Protein AF-A0A8S2CXH4-F1 (afdb_monomer_lite)

Secondary structure (DSSP, 8-state):
----EEEE-TTT--EEEESSS-SHHHHHHHHHH-HHHHHHHHHHHHHT-SS-----GGGTS-------PPPTT-HHHHHHHHHIIIIIIIIS---GGGGGSHHHHHHHHHH-TTPPPPPHHHHHHHTSS-TTT---TT-TTTTT------------------------------------

Radius of gyration: 33.2 Å; chains: 1; bounding box: 86×51×83 Å

Sequence (180 aa):
MSNKWCAKCTVCSIVIKDTTKTTSNFVKHLQTKHSKQYDEWKQLKTKENPVSQQRSITDRFGEPKRRKTYPSSHSRQKELSMGIVKHLIAEMGLPLSLVERNSFKMFMKLVDNKYKCISRRHITRSMLPDPELYVDPFDSRYNSSADEDDEEELLSTQSISDDQNPDDEDKIPLLIMQ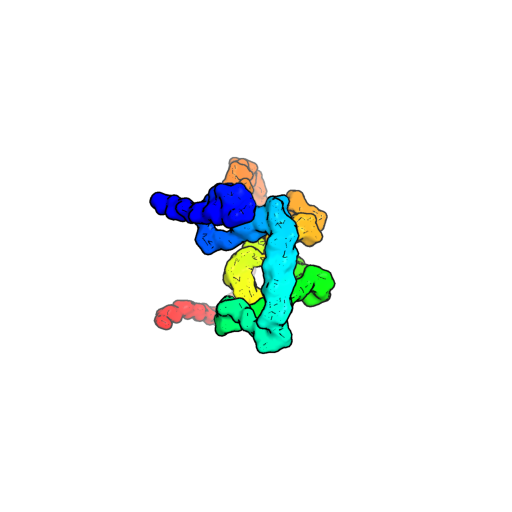NA

Structure (mmCIF, N/CA/C/O backbone):
data_AF-A0A8S2CXH4-F1
#
_entry.id   AF-A0A8S2CXH4-F1
#
loop_
_atom_site.group_PDB
_atom_site.id
_atom_site.type_symbol
_atom_site.label_atom_id
_atom_site.label_alt_id
_atom_site.label_comp_id
_atom_site.label_asym_id
_atom_site.label_entity_id
_atom_site.label_seq_id
_atom_site.pdbx_PDB_ins_code
_atom_site.Cartn_x
_atom_site.Cartn_y
_atom_site.Cartn_z
_atom_site.occupancy
_atom_site.B_iso_or_equiv
_atom_site.auth_seq_id
_atom_site.auth_comp_id
_atom_site.auth_asym_id
_atom_site.auth_atom_id
_atom_site.pdbx_PDB_model_num
ATOM 1 N N . MET A 1 1 ? -37.229 -10.114 -1.485 1.00 44.25 1 MET A N 1
ATOM 2 C CA . MET A 1 1 ? -38.069 -9.170 -0.715 1.00 44.25 1 MET A CA 1
ATOM 3 C C . MET A 1 1 ? -37.324 -8.802 0.562 1.00 44.25 1 MET A C 1
ATOM 5 O O . MET A 1 1 ? -37.055 -9.686 1.363 1.00 44.25 1 MET A O 1
ATOM 9 N N . SER A 1 2 ? -36.890 -7.550 0.719 1.00 55.31 2 SER A N 1
ATOM 10 C CA . SER A 1 2 ? -36.121 -7.124 1.899 1.00 55.31 2 SER A CA 1
ATOM 11 C C . SER A 1 2 ? -37.064 -6.879 3.077 1.00 55.31 2 SER A C 1
ATOM 13 O O . SER A 1 2 ? -37.906 -5.983 3.009 1.00 55.31 2 SER A O 1
ATOM 15 N N . ASN A 1 3 ? -36.933 -7.668 4.146 1.00 58.03 3 ASN A N 1
ATOM 16 C CA . ASN A 1 3 ? -37.719 -7.500 5.369 1.00 58.03 3 ASN A CA 1
ATOM 17 C C . ASN A 1 3 ? -37.342 -6.178 6.047 1.00 58.03 3 ASN A C 1
ATOM 19 O O . ASN A 1 3 ? -36.285 -6.068 6.665 1.00 58.03 3 ASN A O 1
ATOM 23 N N . LYS A 1 4 ? -38.208 -5.171 5.912 1.00 71.69 4 LYS A N 1
ATOM 24 C CA . LYS A 1 4 ? -38.060 -3.865 6.562 1.00 71.69 4 LYS A CA 1
ATOM 25 C C . LYS A 1 4 ? -38.416 -4.022 8.037 1.00 71.69 4 LYS A C 1
ATOM 27 O O . LYS A 1 4 ? -39.536 -4.409 8.356 1.00 71.69 4 LYS A O 1
ATOM 32 N N . TRP A 1 5 ? -37.469 -3.746 8.926 1.00 78.38 5 TRP A N 1
ATOM 33 C CA . TRP A 1 5 ? -37.702 -3.762 10.367 1.00 78.38 5 TRP A CA 1
ATOM 34 C C . TRP A 1 5 ? -38.191 -2.388 10.801 1.00 78.38 5 TRP A C 1
ATOM 36 O O . TRP A 1 5 ? -37.644 -1.369 10.385 1.00 78.38 5 TRP A O 1
ATOM 46 N N . CYS A 1 6 ? -39.231 -2.334 11.623 1.00 84.94 6 CYS A N 1
ATOM 47 C CA . CYS A 1 6 ? -39.707 -1.083 12.190 1.00 84.94 6 CYS A CA 1
ATOM 48 C C . CYS A 1 6 ? -39.962 -1.233 13.687 1.00 84.94 6 CYS A C 1
ATOM 50 O O . CYS A 1 6 ? -40.450 -2.263 14.146 1.00 84.94 6 CYS A O 1
ATOM 52 N N . ALA A 1 7 ? -39.617 -0.197 14.447 1.00 85.19 7 ALA A N 1
ATOM 53 C CA . ALA A 1 7 ? -39.899 -0.113 15.873 1.00 85.19 7 ALA A CA 1
ATOM 54 C C . ALA A 1 7 ? -40.462 1.269 16.205 1.00 85.19 7 ALA A C 1
ATOM 56 O O . ALA A 1 7 ? -40.046 2.278 15.630 1.00 85.19 7 ALA A O 1
ATOM 57 N N . LYS A 1 8 ? -41.422 1.317 17.129 1.00 89.81 8 LYS A N 1
ATOM 58 C CA . LYS A 1 8 ? -42.022 2.561 17.614 1.00 89.81 8 LYS A CA 1
ATOM 59 C C . LYS A 1 8 ? -41.263 3.036 18.850 1.00 89.81 8 LYS A C 1
ATOM 61 O O . LYS A 1 8 ? -41.112 2.280 19.804 1.00 89.81 8 LYS A O 1
ATOM 66 N N . CYS A 1 9 ? -40.796 4.280 18.838 1.00 90.69 9 CYS A N 1
ATOM 67 C CA . CYS A 1 9 ? -40.164 4.883 20.006 1.00 90.69 9 CYS A CA 1
ATOM 68 C C . CYS A 1 9 ? -41.206 5.113 21.107 1.00 90.69 9 CYS A C 1
ATOM 70 O O . CYS A 1 9 ? -42.253 5.695 20.847 1.00 90.69 9 CYS A O 1
ATOM 72 N N . THR A 1 10 ? -40.931 4.704 22.342 1.00 88.31 10 THR A N 1
ATOM 73 C CA . THR A 1 10 ? -41.865 4.872 23.470 1.00 88.31 10 THR A CA 1
ATOM 74 C C . THR A 1 10 ? -41.950 6.314 23.970 1.00 88.31 10 THR A C 1
ATOM 76 O O . THR A 1 10 ? -42.957 6.692 24.555 1.00 88.31 10 THR A O 1
ATOM 79 N N . VAL A 1 11 ? -40.928 7.132 23.702 1.00 85.56 11 VAL A N 1
ATOM 80 C CA . VAL A 1 11 ? -40.839 8.515 24.197 1.00 85.56 11 VAL A CA 1
ATOM 81 C C . VAL A 1 11 ? -41.538 9.505 23.262 1.00 85.56 11 VAL A C 1
ATOM 83 O O . VAL A 1 11 ? -42.263 10.377 23.723 1.00 85.56 11 VAL A O 1
ATOM 86 N N . CYS A 1 12 ? -41.348 9.376 21.944 1.00 90.00 12 CYS A N 1
ATOM 87 C CA . CYS A 1 12 ? -41.969 10.271 20.955 1.00 90.00 12 CYS A CA 1
ATOM 88 C C . CYS A 1 12 ? -42.985 9.589 20.033 1.00 90.00 12 CYS A C 1
ATOM 90 O O . CYS A 1 12 ? -43.524 10.236 19.141 1.00 90.00 12 CYS A O 1
ATOM 92 N N . SER A 1 13 ? -43.237 8.287 20.195 1.00 87.19 13 SER A N 1
ATOM 93 C CA . SER A 1 13 ? -44.157 7.510 19.349 1.00 87.19 13 SER A CA 1
ATOM 94 C C . SER A 1 13 ? -43.820 7.470 17.850 1.00 87.19 13 SER A C 1
ATOM 96 O O . SER A 1 13 ? -44.604 6.927 17.069 1.00 87.19 13 SER A O 1
ATOM 98 N N . ILE A 1 14 ? -42.649 7.965 17.437 1.00 88.25 14 ILE A N 1
ATOM 99 C CA . ILE A 1 14 ? -42.194 7.933 16.044 1.00 88.25 14 ILE A CA 1
ATOM 100 C C . ILE A 1 14 ? -41.790 6.504 15.665 1.00 88.25 14 ILE A C 1
ATOM 102 O O . ILE A 1 14 ? -41.091 5.818 16.413 1.00 88.25 14 ILE A O 1
ATOM 106 N N . VAL A 1 15 ? -42.215 6.063 14.480 1.00 88.25 15 VAL A N 1
ATOM 107 C CA . VAL A 1 15 ? -41.838 4.763 13.912 1.00 88.25 15 VAL A CA 1
ATOM 108 C C . VAL A 1 15 ? -40.514 4.896 13.164 1.00 88.25 15 VAL A C 1
ATOM 110 O O . VAL A 1 15 ? -40.423 5.581 12.147 1.00 88.25 15 VAL A O 1
ATOM 113 N N . ILE A 1 16 ? -39.489 4.214 13.660 1.00 89.00 16 ILE A N 1
ATOM 114 C CA . ILE A 1 16 ? -38.143 4.184 13.088 1.00 89.00 16 ILE A CA 1
ATOM 115 C C . ILE A 1 16 ? -38.037 2.928 12.232 1.00 89.00 16 ILE A C 1
ATOM 117 O O . ILE A 1 16 ? -38.344 1.830 12.696 1.00 89.00 16 ILE A O 1
ATOM 121 N N . LYS A 1 17 ? -37.623 3.094 10.976 1.00 87.19 17 LYS A N 1
ATOM 122 C CA . LYS A 1 17 ? -37.461 2.001 10.014 1.00 87.19 17 LYS A CA 1
ATOM 123 C C . LYS A 1 17 ? -35.977 1.711 9.827 1.00 87.19 17 LYS A C 1
ATOM 125 O O . LYS A 1 17 ? -35.194 2.641 9.654 1.00 87.19 17 LYS A O 1
ATOM 130 N N . ASP A 1 18 ? -35.615 0.437 9.805 1.00 80.12 18 ASP A N 1
ATOM 131 C CA . ASP A 1 18 ? -34.288 -0.036 9.440 1.00 80.12 18 ASP A CA 1
ATOM 132 C C . ASP A 1 18 ? -34.392 -1.077 8.321 1.00 80.12 18 ASP A C 1
ATOM 134 O O . ASP A 1 18 ? -35.330 -1.875 8.241 1.00 80.12 18 ASP A O 1
ATOM 138 N N . THR A 1 19 ? -33.419 -1.032 7.421 1.00 75.31 19 THR A N 1
ATOM 139 C CA . THR A 1 19 ? -33.250 -2.020 6.347 1.00 75.31 19 THR A CA 1
ATOM 140 C C . THR A 1 19 ? -32.249 -3.098 6.762 1.00 75.31 19 THR A C 1
ATOM 142 O O . THR A 1 19 ? -32.265 -4.211 6.244 1.00 75.31 19 THR A O 1
ATOM 145 N N . THR A 1 20 ? -31.391 -2.778 7.729 1.00 67.31 20 THR A N 1
ATOM 146 C CA . THR A 1 20 ? -30.397 -3.671 8.309 1.00 67.31 20 THR A CA 1
ATOM 147 C C . THR A 1 20 ? -30.885 -4.143 9.677 1.00 67.31 20 THR A C 1
ATOM 149 O O . THR A 1 20 ? -31.501 -3.380 10.413 1.00 67.31 20 THR A O 1
ATOM 152 N N . LYS A 1 21 ? -30.606 -5.392 10.067 1.00 70.88 21 LYS A N 1
ATOM 153 C CA . LYS A 1 21 ? -30.891 -5.900 11.427 1.00 70.88 21 LYS A CA 1
ATOM 154 C C . LYS A 1 21 ? -29.920 -5.315 12.470 1.00 70.88 21 LYS A C 1
ATOM 156 O O . LYS A 1 21 ? -29.418 -6.032 13.330 1.00 70.88 21 LYS A O 1
ATOM 161 N N . THR A 1 22 ? -29.577 -4.037 12.341 1.00 78.06 22 THR A N 1
ATOM 162 C CA . THR A 1 22 ? -28.666 -3.327 13.238 1.00 78.06 22 THR A CA 1
ATOM 163 C C . THR A 1 22 ? -29.454 -2.346 14.092 1.00 78.06 22 THR A C 1
ATOM 165 O O . THR A 1 22 ? -30.583 -1.982 13.777 1.00 78.06 22 THR A O 1
ATOM 168 N N . THR A 1 23 ? -28.882 -1.935 15.221 1.00 83.69 23 THR A N 1
ATOM 169 C CA . THR A 1 23 ? -29.542 -1.001 16.143 1.00 83.69 23 THR A CA 1
ATOM 170 C C . THR A 1 23 ? -29.126 0.452 15.928 1.00 83.69 23 THR A C 1
ATOM 172 O O . THR A 1 23 ? -29.587 1.346 16.639 1.00 83.69 23 THR A O 1
ATOM 175 N N . SER A 1 24 ? -28.267 0.712 14.939 1.00 83.50 24 SER A N 1
ATOM 176 C CA . SER A 1 24 ? -27.627 2.011 14.729 1.00 83.50 24 SER A CA 1
ATOM 177 C C . SER A 1 24 ? -28.633 3.133 14.479 1.00 83.50 24 SER A C 1
ATOM 179 O O . SER A 1 24 ? -28.443 4.239 14.984 1.00 83.50 24 SER A O 1
ATOM 181 N N . ASN A 1 25 ? -29.724 2.860 13.759 1.00 84.19 25 ASN A N 1
ATOM 182 C CA . ASN A 1 25 ? -30.753 3.864 13.490 1.00 84.19 25 ASN A CA 1
ATOM 183 C C . ASN A 1 25 ? -31.582 4.212 14.738 1.00 84.19 25 ASN A C 1
ATOM 185 O O . ASN A 1 25 ? -31.908 5.381 14.944 1.00 84.19 25 ASN A O 1
ATOM 189 N N . PHE A 1 26 ? -31.841 3.246 15.624 1.00 88.38 26 PHE A N 1
ATOM 190 C CA . PHE A 1 26 ? -32.521 3.501 16.899 1.00 88.38 26 PHE A CA 1
ATOM 191 C C . PHE A 1 26 ? -31.633 4.300 17.864 1.00 88.38 26 PHE A C 1
ATOM 193 O O . PHE A 1 26 ? -32.103 5.244 18.495 1.00 88.38 26 PHE A O 1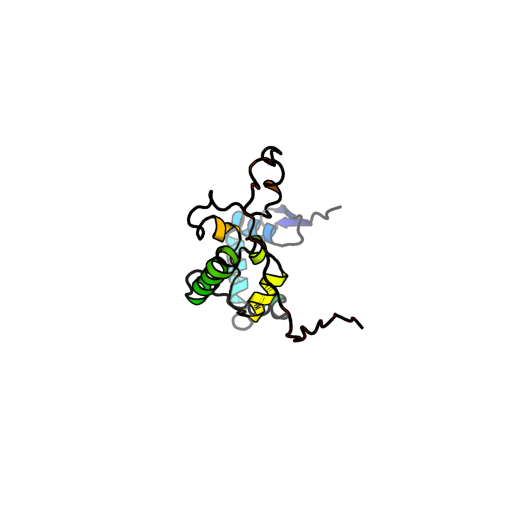
ATOM 200 N N . VAL A 1 27 ? -30.331 3.990 17.924 1.00 87.56 27 VAL A N 1
ATOM 201 C CA . VAL A 1 27 ? -29.368 4.735 18.757 1.00 87.56 27 VAL A CA 1
ATOM 202 C C . VAL A 1 27 ? -29.228 6.182 18.278 1.00 87.56 27 VAL A C 1
ATOM 204 O O . VAL A 1 27 ? -29.285 7.101 19.091 1.00 87.56 27 VAL A O 1
ATOM 207 N N . LYS A 1 28 ? -29.124 6.412 16.963 1.00 89.56 28 LYS A N 1
ATOM 208 C CA . LYS A 1 28 ? -29.092 7.770 16.391 1.00 89.56 28 LYS A CA 1
ATOM 209 C C . LYS A 1 28 ? -30.366 8.556 16.693 1.00 89.56 28 LYS A C 1
ATOM 211 O O . LYS A 1 28 ? -30.299 9.748 16.991 1.00 89.56 28 LYS A O 1
ATOM 216 N N . HIS A 1 29 ? -31.526 7.903 16.628 1.00 90.56 29 HIS A N 1
ATOM 217 C CA . HIS A 1 29 ? -32.788 8.530 17.004 1.00 90.56 29 HIS A CA 1
ATOM 218 C C . HIS A 1 29 ? -32.775 8.982 18.471 1.00 90.56 29 HIS A C 1
ATOM 220 O O . HIS A 1 29 ? -33.117 10.130 18.752 1.00 90.56 29 HIS A O 1
ATOM 226 N N . LEU A 1 30 ? -32.313 8.126 19.390 1.00 90.31 30 LEU A N 1
ATOM 227 C CA . LEU A 1 30 ? -32.177 8.490 20.802 1.00 90.31 30 LEU A CA 1
ATOM 228 C C . LEU A 1 30 ? -31.194 9.650 20.991 1.00 90.31 30 LEU A C 1
ATOM 230 O O . LEU A 1 30 ? -31.539 10.633 21.632 1.00 90.31 30 LEU A O 1
ATOM 234 N N . GLN A 1 31 ? -30.023 9.604 20.357 1.00 88.56 31 GLN A N 1
ATOM 235 C CA . GLN A 1 31 ? -29.017 10.663 20.470 1.00 88.56 31 GLN A CA 1
ATOM 236 C C . GLN A 1 31 ? -29.524 12.032 19.978 1.00 88.56 31 GLN A C 1
ATOM 238 O O . GLN A 1 31 ? -29.184 13.060 20.551 1.00 88.56 31 GLN A O 1
ATOM 243 N N . THR A 1 32 ? -30.332 12.059 18.915 1.00 89.25 32 THR A N 1
ATOM 244 C CA . THR A 1 32 ? -30.765 13.313 18.270 1.00 89.25 32 THR A CA 1
ATOM 245 C C . THR A 1 32 ? -32.072 13.874 18.821 1.00 89.25 32 THR A C 1
ATOM 247 O O . THR A 1 32 ? -32.238 15.090 18.866 1.00 89.25 32 THR A O 1
ATOM 250 N N . LYS A 1 33 ? -33.021 13.015 19.212 1.00 87.81 33 LYS A N 1
ATOM 251 C CA . LYS A 1 33 ? -34.357 13.430 19.677 1.00 87.81 33 LYS A CA 1
ATOM 252 C C . LYS A 1 33 ? -34.535 13.312 21.189 1.00 87.81 33 LYS A C 1
ATOM 254 O O . LYS A 1 33 ? -35.395 13.989 21.745 1.00 87.81 33 LYS A O 1
ATOM 259 N N . HIS A 1 34 ? -33.723 12.490 21.849 1.00 89.12 34 HIS A N 1
ATOM 260 C CA . HIS A 1 34 ? -33.877 12.100 23.250 1.00 89.12 34 HIS A CA 1
ATOM 261 C C . HIS A 1 34 ? -32.523 12.063 23.974 1.00 89.12 34 HIS A C 1
ATOM 263 O O . HIS A 1 34 ? -32.144 11.044 24.550 1.00 89.12 34 HIS A O 1
ATOM 269 N N . SER A 1 35 ? -31.779 13.179 23.936 1.00 85.69 35 SER A N 1
ATOM 270 C CA . SER A 1 35 ? -30.421 13.254 24.508 1.00 85.69 35 SER A CA 1
ATOM 271 C C . SER A 1 35 ? -30.378 12.815 25.973 1.00 85.69 35 SER A C 1
ATOM 273 O O . SER A 1 35 ? -29.488 12.064 26.347 1.00 85.69 35 SER A O 1
ATOM 275 N N . LYS A 1 36 ? -31.377 13.196 26.783 1.00 84.94 36 LYS A N 1
ATOM 276 C CA . LYS A 1 36 ? -31.446 12.813 28.204 1.00 84.94 36 LYS A CA 1
ATOM 277 C C . LYS A 1 36 ? -31.510 11.292 28.383 1.00 84.94 36 LYS A C 1
ATOM 279 O O . LYS A 1 36 ? -30.715 10.723 29.120 1.00 84.94 36 LYS A O 1
ATOM 284 N N . GLN A 1 37 ? -32.393 10.627 27.639 1.00 84.69 37 GLN A N 1
ATOM 285 C CA . GLN A 1 37 ? -32.549 9.171 27.669 1.00 84.69 37 GLN A CA 1
ATOM 286 C C . GLN A 1 37 ? -31.326 8.450 27.086 1.00 84.69 37 GLN A C 1
ATOM 288 O O . GLN A 1 37 ? -30.973 7.358 27.528 1.00 84.69 37 GLN A O 1
ATOM 293 N N . TYR A 1 38 ? -30.661 9.053 26.097 1.00 87.12 38 TYR A N 1
ATOM 294 C CA . TYR A 1 38 ? -29.403 8.539 25.564 1.00 87.12 38 TYR A CA 1
ATOM 295 C C . TYR A 1 38 ? -28.273 8.613 26.600 1.00 87.12 38 TYR A C 1
ATOM 297 O O . TYR A 1 38 ? -27.522 7.648 26.751 1.00 87.12 38 TYR A O 1
ATOM 305 N N . ASP A 1 39 ? -28.176 9.717 27.340 1.00 84.50 39 ASP A N 1
ATOM 306 C CA . ASP A 1 39 ? -27.166 9.909 28.378 1.00 84.50 39 ASP A CA 1
ATOM 307 C C . ASP A 1 39 ? -27.392 8.967 29.567 1.00 84.50 39 ASP A C 1
ATOM 309 O O . ASP A 1 39 ? -26.438 8.352 30.045 1.00 84.50 39 ASP A O 1
ATOM 313 N N . GLU A 1 40 ? -28.642 8.769 29.993 1.00 84.75 40 GLU A N 1
ATOM 314 C CA . GLU A 1 40 ? -29.018 7.780 31.014 1.00 84.75 40 GLU A CA 1
ATOM 315 C C . GLU A 1 40 ? -28.663 6.354 30.577 1.00 84.75 40 GLU A C 1
ATOM 317 O O . GLU A 1 40 ? -27.986 5.629 31.310 1.00 84.75 40 GLU A O 1
ATOM 322 N N . TRP A 1 41 ? -29.029 5.968 29.349 1.00 83.12 41 TRP A N 1
ATOM 323 C CA . TRP A 1 41 ? -28.670 4.667 28.780 1.00 83.12 41 TRP A CA 1
ATOM 324 C C . TRP A 1 41 ? -27.151 4.467 28.718 1.00 83.12 41 TRP A C 1
ATOM 326 O O . TRP A 1 41 ? -26.642 3.406 29.082 1.00 83.12 41 TRP A O 1
ATOM 336 N N . LYS A 1 42 ? -26.404 5.493 28.296 1.00 83.94 42 LYS A N 1
ATOM 337 C CA . LYS A 1 42 ? -24.938 5.459 28.201 1.00 83.94 42 LYS A CA 1
ATOM 338 C C . LYS A 1 42 ? -24.282 5.323 29.577 1.00 83.94 42 LYS A C 1
ATOM 340 O O . LYS A 1 42 ? -23.316 4.571 29.724 1.00 83.94 42 LYS A O 1
ATOM 345 N N . GLN A 1 43 ? -24.803 6.021 30.584 1.00 78.56 43 GLN A N 1
ATOM 346 C CA . GLN A 1 43 ? -24.315 5.936 31.959 1.00 78.56 43 GLN A CA 1
ATOM 347 C C . GLN A 1 43 ? -24.614 4.575 32.593 1.00 78.56 43 GLN A C 1
ATOM 349 O O . GLN A 1 43 ? -23.721 4.009 33.218 1.00 78.56 43 GLN A O 1
ATOM 354 N N . LEU A 1 44 ? -25.809 4.013 32.388 1.00 73.69 44 LEU A N 1
ATOM 355 C CA . LEU A 1 44 ? -26.165 2.664 32.851 1.00 73.69 44 LEU A CA 1
ATOM 356 C C . LEU A 1 44 ? -25.249 1.602 32.236 1.00 73.69 44 LEU A C 1
ATOM 358 O O . LEU A 1 44 ? -24.652 0.807 32.958 1.00 73.69 44 LEU A O 1
ATOM 362 N N . LYS A 1 45 ? -25.001 1.685 30.922 1.00 69.56 45 LYS A N 1
ATOM 363 C CA . LYS A 1 45 ? -24.061 0.791 30.225 1.00 69.56 45 LYS A CA 1
ATOM 364 C C . LYS A 1 45 ? -22.630 0.842 30.769 1.00 69.56 45 LYS A C 1
ATOM 366 O O . LYS A 1 45 ? -21.879 -0.113 30.600 1.00 69.56 45 LYS A O 1
ATOM 371 N N . THR A 1 46 ? -22.246 1.973 31.361 1.00 59.81 46 THR A N 1
ATOM 372 C CA . THR A 1 46 ? -20.904 2.198 31.914 1.00 59.81 46 THR A CA 1
ATOM 373 C C . THR A 1 46 ? -20.827 1.809 33.396 1.00 59.81 46 THR A C 1
ATOM 375 O O . THR A 1 46 ? -19.784 1.347 33.845 1.00 59.81 46 THR A O 1
ATOM 378 N N . LYS A 1 47 ? -21.919 1.963 34.160 1.00 57.94 47 LYS A N 1
ATOM 379 C CA . LYS A 1 47 ? -21.977 1.673 35.605 1.00 57.94 47 LYS A CA 1
ATOM 380 C C . LYS A 1 47 ? -22.211 0.195 35.933 1.00 57.94 47 LYS A C 1
ATOM 382 O O . LYS A 1 47 ? -21.708 -0.269 36.949 1.00 57.94 47 LYS A O 1
ATOM 387 N N . GLU A 1 48 ? -22.896 -0.561 35.077 1.00 52.19 48 GLU A N 1
ATOM 388 C CA . GLU A 1 48 ? -23.148 -2.000 35.288 1.00 52.19 48 GLU A CA 1
ATOM 389 C C . GLU A 1 48 ? -21.924 -2.907 35.021 1.00 52.19 48 GLU A C 1
ATOM 391 O O . GLU A 1 48 ? -22.039 -4.127 35.076 1.00 52.19 48 GLU A O 1
ATOM 396 N N . ASN A 1 49 ? -20.732 -2.348 34.769 1.00 50.12 49 ASN A N 1
ATOM 397 C CA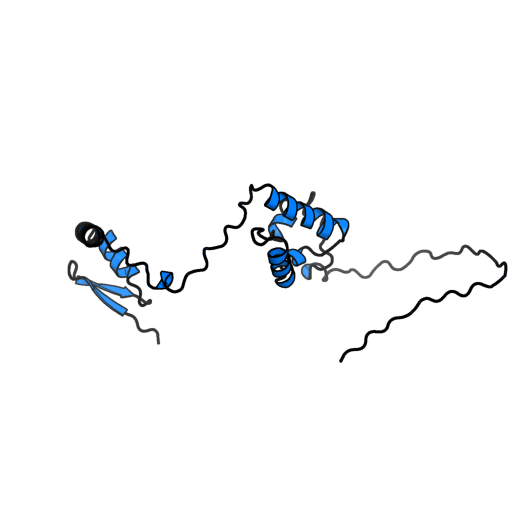 . ASN A 1 49 ? -19.507 -3.129 34.567 1.00 50.12 49 ASN A CA 1
ATOM 398 C C . ASN A 1 49 ? -18.275 -2.532 35.275 1.00 50.12 49 ASN A C 1
ATOM 400 O O . ASN A 1 49 ? -17.441 -1.905 34.619 1.00 50.12 49 ASN A O 1
ATOM 404 N N . PRO A 1 50 ? -18.071 -2.779 36.585 1.00 49.81 50 PRO A N 1
ATOM 405 C CA . PRO A 1 50 ? -16.761 -2.564 37.195 1.00 49.81 50 PRO A CA 1
ATOM 406 C C . PRO A 1 50 ? -15.795 -3.740 36.954 1.00 49.81 50 PRO A C 1
ATOM 408 O O . PRO A 1 50 ? -14.589 -3.528 36.927 1.00 49.81 50 PRO A O 1
ATOM 411 N N . VAL A 1 51 ? -16.277 -4.975 36.745 1.00 47.09 51 VAL A N 1
ATOM 412 C CA . VAL A 1 51 ? -15.429 -6.174 36.556 1.00 47.09 51 VAL A CA 1
ATOM 413 C C . VAL A 1 51 ? -16.123 -7.184 35.637 1.00 47.09 51 VAL A C 1
ATOM 415 O O . VAL A 1 51 ? -16.555 -8.249 36.050 1.00 47.09 51 VAL A O 1
ATOM 418 N N . SER A 1 52 ? -16.271 -6.834 34.366 1.00 47.78 52 SER A N 1
ATOM 419 C CA . SER A 1 52 ? -16.458 -7.790 33.272 1.00 47.78 52 SER A CA 1
ATOM 420 C C . SER A 1 52 ? -16.394 -6.992 31.980 1.00 47.78 52 SER A C 1
ATOM 422 O O . SER A 1 52 ? -17.391 -6.550 31.415 1.00 47.78 52 SER A O 1
ATOM 424 N N . GLN A 1 53 ? -15.179 -6.785 31.473 1.00 51.47 53 GLN A N 1
ATOM 425 C CA . GLN A 1 53 ? -15.039 -6.588 30.038 1.00 51.47 53 GLN A CA 1
ATOM 426 C C . GLN A 1 53 ? -15.468 -7.900 29.386 1.00 51.47 53 GLN A C 1
ATOM 428 O O . GLN A 1 53 ? -14.641 -8.762 29.082 1.00 51.47 53 GLN A O 1
ATOM 433 N N . GLN A 1 54 ? -16.775 -8.077 29.204 1.00 49.19 54 GLN A N 1
ATOM 434 C CA . GLN A 1 54 ? -17.300 -9.082 28.310 1.00 49.19 54 GLN A CA 1
ATOM 435 C C . GLN A 1 54 ? -16.889 -8.621 26.916 1.00 49.19 54 GLN A C 1
ATOM 437 O O . GLN A 1 54 ? -17.553 -7.824 26.254 1.00 49.19 54 GLN A O 1
ATOM 442 N N . ARG A 1 55 ? -15.684 -9.049 26.541 1.00 45.78 55 ARG A N 1
ATOM 443 C CA . ARG A 1 55 ? -15.116 -8.877 25.218 1.00 45.78 55 ARG A CA 1
ATOM 444 C C . ARG A 1 55 ? -16.182 -9.285 24.207 1.00 45.78 55 ARG A C 1
ATOM 446 O O . ARG A 1 55 ? -16.858 -10.300 24.397 1.00 45.78 55 ARG A O 1
ATOM 453 N N . SER A 1 56 ? -16.347 -8.469 23.168 1.00 57.06 56 SER A N 1
ATOM 454 C CA . SER A 1 56 ? -17.210 -8.780 22.027 1.00 57.06 56 SER A CA 1
ATOM 455 C C . SER A 1 56 ? -17.019 -10.245 21.617 1.00 57.06 56 SER A C 1
ATOM 457 O O . SER A 1 56 ? -15.900 -10.747 21.654 1.00 57.06 56 SER A O 1
ATOM 459 N N . ILE A 1 57 ? -18.076 -10.951 21.205 1.00 51.66 57 ILE A N 1
ATOM 460 C CA . ILE A 1 57 ? -17.983 -12.349 20.727 1.00 51.66 57 ILE A CA 1
ATOM 461 C C . ILE A 1 57 ? -16.973 -12.475 19.563 1.00 51.66 57 ILE A C 1
ATOM 463 O O . ILE A 1 57 ? -16.361 -13.525 19.379 1.00 51.66 57 ILE A O 1
ATOM 467 N N . THR A 1 58 ? -16.699 -11.375 18.853 1.00 52.47 58 THR A N 1
ATOM 468 C CA . THR A 1 58 ? -15.629 -11.271 17.846 1.00 52.47 58 THR A CA 1
ATOM 469 C C . THR A 1 58 ? -14.206 -11.391 18.407 1.00 52.47 58 THR A C 1
ATOM 471 O O . THR A 1 58 ? -13.286 -11.606 17.638 1.00 52.47 58 THR A O 1
ATOM 474 N N . ASP A 1 59 ? -14.005 -11.264 19.717 1.00 51.91 59 ASP A N 1
ATOM 475 C CA . ASP A 1 59 ? -12.699 -11.357 20.388 1.00 51.91 59 ASP A CA 1
ATOM 476 C C . ASP A 1 59 ? -12.382 -12.798 20.847 1.00 51.91 59 ASP A C 1
ATOM 478 O O . ASP A 1 59 ? -11.249 -13.115 21.205 1.00 51.91 59 ASP A O 1
ATOM 482 N N . ARG A 1 60 ? -13.379 -13.704 20.841 1.00 49.00 60 ARG A N 1
ATOM 483 C CA . ARG A 1 60 ? -13.180 -15.143 21.121 1.00 49.00 60 ARG A CA 1
ATOM 484 C C . ARG A 1 60 ? -12.733 -15.931 19.893 1.00 49.00 60 ARG A C 1
ATOM 486 O O . ARG A 1 60 ? -12.011 -16.912 20.032 1.00 49.00 60 ARG A O 1
ATOM 493 N N . PHE A 1 61 ? -13.091 -15.468 18.700 1.00 53.78 61 PHE A N 1
ATOM 494 C CA . PHE A 1 61 ? -12.378 -15.828 17.481 1.00 53.78 61 PHE A CA 1
ATOM 495 C C . PHE A 1 61 ? -11.200 -14.877 17.388 1.00 53.78 61 PHE A C 1
ATOM 497 O O . PHE A 1 61 ? -11.347 -13.824 16.786 1.00 53.78 61 PHE A O 1
ATOM 504 N N . GLY A 1 62 ? -10.092 -15.186 18.069 1.00 49.22 62 GLY A N 1
ATOM 505 C CA . GLY A 1 62 ? -8.939 -14.292 18.156 1.00 49.22 62 GLY A CA 1
ATOM 506 C C . GLY A 1 62 ? -8.613 -13.686 16.794 1.00 49.22 62 GLY A C 1
ATOM 507 O O . GLY A 1 62 ? -8.052 -14.363 15.934 1.00 49.22 62 GLY A O 1
ATOM 508 N N . GLU A 1 63 ? -8.999 -12.424 16.588 1.00 51.28 63 GLU A N 1
ATOM 509 C CA . GLU A 1 63 ? -8.614 -11.676 15.403 1.00 51.28 63 GLU A CA 1
ATOM 510 C C . GLU A 1 63 ? -7.087 -11.660 15.483 1.00 51.28 63 GLU A C 1
ATOM 512 O O . GLU A 1 63 ? -6.548 -11.174 16.487 1.00 51.28 63 GLU A O 1
ATOM 517 N N . PRO A 1 64 ? -6.368 -12.306 14.543 1.00 53.06 64 PRO A N 1
ATOM 518 C CA . PRO A 1 64 ? -4.935 -12.488 14.683 1.00 53.06 64 PRO A CA 1
ATOM 519 C C . PRO A 1 64 ? -4.355 -11.099 14.872 1.00 53.06 64 PRO A C 1
ATOM 521 O O . PRO A 1 64 ? -4.527 -10.278 13.969 1.00 53.06 64 PRO A O 1
ATOM 524 N N . LYS A 1 65 ? -3.772 -10.826 16.061 1.00 58.97 65 LYS A N 1
ATOM 525 C CA . LYS A 1 65 ? -3.209 -9.522 16.456 1.00 58.97 65 LYS A CA 1
ATOM 526 C C . LYS A 1 65 ? -2.629 -8.900 15.202 1.00 58.97 65 LYS A C 1
ATOM 528 O O . LYS A 1 65 ? -1.621 -9.423 14.718 1.00 58.97 65 LYS A O 1
ATOM 533 N N . ARG A 1 66 ? -3.317 -7.902 14.620 1.00 62.59 66 ARG A N 1
ATOM 534 C CA . ARG A 1 66 ? -2.984 -7.425 13.271 1.00 62.59 66 ARG A CA 1
ATOM 535 C C . ARG A 1 66 ? -1.496 -7.140 13.278 1.00 62.59 66 ARG A C 1
ATOM 537 O O . ARG A 1 66 ? -1.046 -6.307 14.069 1.00 62.59 66 ARG A O 1
ATOM 544 N N . ARG A 1 67 ? -0.729 -7.927 12.513 1.00 65.62 67 ARG A N 1
ATOM 545 C CA . ARG A 1 67 ? 0.732 -7.832 12.533 1.00 65.62 67 ARG A CA 1
ATOM 546 C C . ARG A 1 67 ? 1.054 -6.377 12.223 1.00 65.62 67 ARG A C 1
ATOM 548 O O . ARG A 1 67 ? 0.606 -5.862 11.200 1.00 65.62 67 ARG A O 1
ATOM 555 N N . LYS A 1 68 ? 1.722 -5.694 13.156 1.00 84.06 68 LYS A N 1
ATOM 556 C CA . LYS A 1 68 ? 2.041 -4.274 13.000 1.00 84.06 68 LYS A CA 1
ATOM 557 C C . LYS A 1 68 ? 3.011 -4.159 11.828 1.00 84.06 68 LYS A C 1
ATOM 559 O O . LYS A 1 68 ? 4.175 -4.530 11.962 1.00 84.06 68 LYS A O 1
ATOM 564 N N . THR A 1 69 ? 2.505 -3.706 10.687 1.00 93.62 69 THR A N 1
ATOM 565 C CA . THR A 1 69 ? 3.332 -3.360 9.532 1.00 93.62 69 THR A CA 1
ATOM 566 C C . THR A 1 69 ? 4.151 -2.120 9.850 1.00 93.62 69 THR A C 1
ATOM 568 O O . THR A 1 69 ? 3.742 -1.298 10.677 1.00 93.62 69 THR A O 1
ATOM 571 N N . TYR A 1 70 ? 5.281 -1.954 9.174 1.00 94.62 70 TYR A N 1
ATOM 572 C CA . TYR A 1 70 ? 6.071 -0.743 9.315 1.00 94.62 70 TYR A CA 1
ATOM 573 C C . TYR A 1 70 ? 5.263 0.501 8.903 1.00 94.62 70 TYR A C 1
ATOM 575 O O . TYR A 1 70 ? 4.541 0.468 7.900 1.00 94.62 70 TYR A O 1
ATOM 583 N N . PRO A 1 71 ? 5.361 1.613 9.656 1.00 92.12 71 PRO A N 1
ATOM 584 C CA . PRO A 1 71 ? 4.850 2.893 9.186 1.00 92.12 71 PRO A CA 1
ATOM 585 C C . PRO A 1 71 ? 5.670 3.369 7.978 1.00 92.12 71 PRO A C 1
ATOM 587 O O . PRO A 1 71 ? 6.833 3.003 7.817 1.00 92.12 71 PRO A O 1
ATOM 590 N N . SER A 1 72 ? 5.092 4.241 7.147 1.00 87.38 72 SER A N 1
ATOM 591 C CA . SER A 1 72 ? 5.755 4.739 5.927 1.00 87.38 72 SER A CA 1
ATOM 592 C C . SER A 1 72 ? 7.072 5.483 6.193 1.00 87.38 72 SER A C 1
ATOM 594 O O . SER A 1 72 ? 7.917 5.582 5.308 1.00 87.38 72 SER A O 1
ATOM 596 N N . SER A 1 73 ? 7.250 6.031 7.397 1.00 90.69 73 SER A N 1
ATOM 597 C CA . SER A 1 73 ? 8.469 6.730 7.812 1.00 90.69 73 SER A CA 1
ATOM 598 C C . SER A 1 73 ? 9.610 5.792 8.214 1.00 90.69 73 SER A C 1
ATOM 600 O O . SER A 1 73 ? 10.747 6.250 8.306 1.00 90.69 73 SER A O 1
ATOM 602 N N . HIS A 1 74 ? 9.332 4.505 8.439 1.00 96.38 74 HIS A N 1
ATOM 603 C CA . HIS A 1 74 ? 10.309 3.536 8.926 1.00 96.38 74 HIS A CA 1
ATOM 604 C C . HIS A 1 74 ? 11.439 3.318 7.913 1.00 96.38 74 HIS A C 1
ATOM 606 O O . HIS A 1 74 ? 11.181 3.106 6.727 1.00 96.38 74 HIS A O 1
ATOM 612 N N . SER A 1 75 ? 12.688 3.296 8.386 1.00 96.62 75 SER A N 1
ATOM 613 C CA . SER A 1 75 ? 13.883 3.133 7.544 1.00 96.62 75 SER A CA 1
ATOM 614 C C . SER A 1 75 ? 13.800 1.882 6.668 1.00 96.62 75 SER A C 1
ATOM 616 O O . SER A 1 75 ? 13.860 1.987 5.449 1.00 96.62 75 SER A O 1
ATOM 618 N N . ARG A 1 76 ? 13.520 0.720 7.274 1.00 96.06 76 ARG A N 1
ATOM 619 C CA . ARG A 1 76 ? 13.391 -0.559 6.553 1.00 96.06 76 ARG A CA 1
ATOM 620 C C . ARG A 1 76 ? 12.310 -0.558 5.465 1.00 96.06 76 ARG A C 1
ATOM 622 O O . ARG A 1 76 ? 12.497 -1.143 4.406 1.00 96.06 76 ARG A O 1
ATOM 629 N N . GLN A 1 77 ? 11.187 0.126 5.707 1.00 96.50 77 GLN A N 1
ATOM 630 C CA . GLN A 1 77 ? 10.100 0.250 4.732 1.00 96.50 77 GLN A CA 1
ATOM 631 C C . GLN A 1 77 ? 10.560 1.041 3.503 1.00 96.50 77 GLN A C 1
ATOM 633 O O . GLN A 1 77 ? 10.231 0.669 2.376 1.00 96.50 77 GLN A O 1
ATOM 638 N N . LYS A 1 78 ? 11.325 2.118 3.719 1.00 95.50 78 LYS A N 1
ATOM 639 C CA . LYS A 1 78 ? 11.904 2.930 2.643 1.00 95.50 78 LYS A CA 1
ATOM 640 C C . LYS A 1 78 ? 12.991 2.171 1.894 1.00 95.50 78 LYS A C 1
ATOM 642 O O . LYS A 1 78 ? 12.954 2.153 0.674 1.00 95.50 78 LYS A O 1
ATOM 647 N N . GLU A 1 79 ? 13.894 1.516 2.617 1.00 96.62 79 GLU A N 1
ATOM 648 C CA . GLU A 1 79 ? 15.004 0.741 2.055 1.00 96.62 79 GLU A CA 1
ATOM 649 C C . GLU A 1 79 ? 14.502 -0.352 1.105 1.00 96.62 79 GLU A C 1
ATOM 651 O O . GLU A 1 79 ? 14.894 -0.379 -0.057 1.00 96.62 79 GLU A O 1
ATOM 656 N N . LEU A 1 80 ? 13.559 -1.189 1.552 1.00 97.38 80 LEU A N 1
ATOM 657 C CA . LEU A 1 80 ? 12.978 -2.238 0.709 1.00 97.38 80 LEU A CA 1
ATOM 658 C C . LEU A 1 80 ? 12.214 -1.662 -0.488 1.00 97.38 80 LEU A C 1
ATOM 660 O O . LEU A 1 80 ? 12.329 -2.177 -1.595 1.00 97.38 80 LEU A O 1
ATOM 664 N N . SER A 1 81 ? 11.451 -0.582 -0.289 1.00 95.62 81 SER A N 1
ATOM 665 C CA . SER A 1 81 ? 10.711 0.046 -1.393 1.00 95.62 81 SER A CA 1
ATOM 666 C C . SER A 1 81 ? 11.658 0.637 -2.438 1.00 95.62 81 SER A C 1
ATOM 668 O O . SER A 1 81 ? 11.438 0.442 -3.628 1.00 95.62 81 SER A O 1
ATOM 670 N N . MET A 1 82 ? 12.729 1.302 -2.000 1.00 94.75 82 MET A N 1
ATOM 671 C CA . MET A 1 82 ? 13.747 1.866 -2.882 1.00 94.75 82 MET A CA 1
ATOM 672 C C . MET A 1 82 ? 14.524 0.768 -3.608 1.00 94.75 82 MET A C 1
ATOM 674 O O . MET A 1 82 ? 14.743 0.879 -4.806 1.00 94.75 82 MET A O 1
ATOM 678 N N . GLY A 1 83 ? 14.883 -0.318 -2.917 1.00 95.56 83 GLY A N 1
ATOM 679 C CA . GLY A 1 83 ? 15.557 -1.462 -3.527 1.00 95.56 83 GLY A CA 1
ATOM 680 C C . GLY A 1 83 ? 14.712 -2.136 -4.609 1.00 95.56 83 GLY A C 1
ATOM 681 O O . GLY A 1 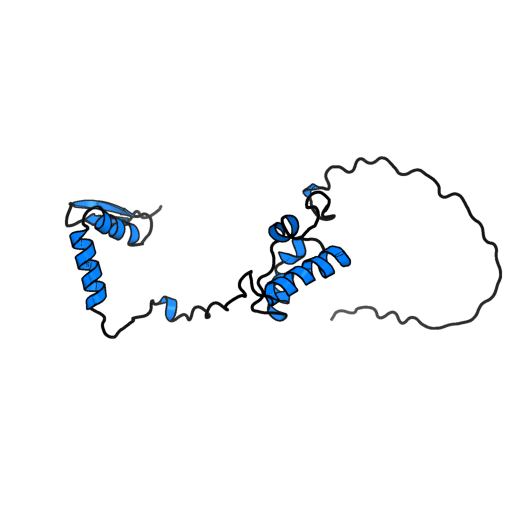83 ? 15.229 -2.444 -5.676 1.00 95.56 83 GLY A O 1
ATOM 682 N N . ILE A 1 84 ? 13.402 -2.295 -4.383 1.00 96.12 84 ILE A N 1
ATOM 683 C CA . ILE A 1 84 ? 12.477 -2.809 -5.406 1.00 96.12 84 ILE A CA 1
ATOM 684 C C . ILE A 1 84 ? 12.450 -1.880 -6.624 1.00 96.12 84 ILE A C 1
ATOM 686 O O . ILE A 1 84 ? 12.568 -2.351 -7.750 1.00 96.12 84 ILE A O 1
ATOM 690 N N . VAL A 1 85 ? 12.306 -0.569 -6.417 1.00 94.25 85 VAL A N 1
ATOM 691 C CA . VAL A 1 85 ? 12.242 0.389 -7.531 1.00 94.25 85 VAL A CA 1
ATOM 692 C C . VAL A 1 85 ? 13.564 0.436 -8.297 1.00 94.25 85 VAL A C 1
ATOM 694 O O . VAL A 1 85 ? 13.562 0.342 -9.519 1.00 94.25 85 VAL A O 1
ATOM 697 N N . LYS A 1 86 ? 14.694 0.530 -7.595 1.00 92.69 86 LYS A N 1
ATOM 698 C CA . LYS A 1 86 ? 16.013 0.640 -8.216 1.00 92.69 86 LYS A CA 1
ATOM 699 C C . LYS A 1 86 ? 16.430 -0.657 -8.911 1.00 92.69 86 LYS A C 1
ATOM 701 O O . LYS A 1 86 ? 16.710 -0.645 -10.100 1.00 92.69 86 LYS A O 1
ATOM 706 N N . HIS A 1 87 ? 16.445 -1.773 -8.189 1.00 94.75 87 HIS A N 1
ATOM 707 C CA . HIS A 1 87 ? 17.050 -3.004 -8.696 1.00 94.75 87 HIS A CA 1
ATOM 708 C C . HIS A 1 87 ? 16.080 -3.827 -9.542 1.00 94.75 87 HIS A C 1
ATOM 710 O O . HIS A 1 87 ? 16.455 -4.325 -10.595 1.00 94.75 87 HIS A O 1
ATOM 716 N N . LEU A 1 88 ? 14.817 -3.959 -9.125 1.00 94.50 88 LEU A N 1
ATOM 717 C CA . LEU A 1 88 ? 13.871 -4.807 -9.857 1.00 94.50 88 LEU A CA 1
ATOM 718 C C . LEU A 1 88 ? 13.226 -4.073 -11.030 1.00 94.50 88 LEU A C 1
ATOM 720 O O . LEU A 1 88 ? 13.064 -4.651 -12.097 1.00 94.50 88 LEU A O 1
ATOM 724 N N . ILE A 1 89 ? 12.833 -2.816 -10.839 1.00 92.56 89 ILE A N 1
ATOM 725 C CA . ILE A 1 89 ? 12.104 -2.078 -11.875 1.00 92.56 89 ILE A CA 1
ATOM 726 C C . ILE A 1 89 ? 13.072 -1.358 -12.814 1.00 92.56 89 ILE A C 1
ATOM 728 O O . ILE A 1 89 ? 12.981 -1.557 -14.019 1.00 92.56 89 ILE A O 1
ATOM 732 N N . ALA A 1 90 ? 13.992 -0.543 -12.289 1.00 87.31 90 ALA A N 1
ATOM 733 C CA . ALA A 1 90 ? 14.870 0.265 -13.134 1.00 87.31 90 ALA A CA 1
ATOM 734 C C . ALA A 1 90 ? 16.032 -0.540 -13.743 1.00 87.31 90 ALA A C 1
ATOM 736 O O . ALA A 1 90 ? 16.242 -0.462 -14.946 1.00 87.31 90 ALA A O 1
ATOM 737 N N . GLU A 1 91 ? 16.768 -1.324 -12.948 1.00 89.06 91 GLU A N 1
ATOM 738 C CA . GLU A 1 91 ? 17.931 -2.080 -13.448 1.00 89.06 91 GLU A CA 1
ATOM 739 C C . GLU A 1 91 ? 17.531 -3.370 -14.185 1.00 89.06 91 GLU A C 1
ATOM 741 O O . GLU A 1 91 ? 18.045 -3.643 -15.264 1.00 89.06 91 GLU A O 1
ATOM 746 N N . MET A 1 92 ? 16.602 -4.163 -13.635 1.00 92.50 92 MET A N 1
ATOM 747 C CA . MET A 1 92 ? 16.144 -5.409 -14.273 1.00 92.50 92 MET A CA 1
ATOM 748 C C . MET A 1 92 ? 14.994 -5.217 -15.276 1.00 92.50 92 MET A C 1
ATOM 750 O O . MET A 1 92 ? 14.588 -6.184 -15.919 1.00 92.50 92 MET A O 1
ATOM 754 N N . GLY A 1 93 ? 14.429 -4.011 -15.390 1.00 89.19 93 GLY A N 1
ATOM 755 C CA . GLY A 1 93 ? 13.349 -3.719 -16.338 1.00 89.19 93 GLY A CA 1
ATOM 756 C C . GLY A 1 93 ? 12.024 -4.433 -16.045 1.00 89.19 93 GLY A C 1
ATOM 757 O O . GLY A 1 93 ? 11.207 -4.602 -16.950 1.00 89.19 93 GLY A O 1
ATOM 758 N N . LEU A 1 94 ? 11.783 -4.896 -14.811 1.00 93.19 94 LEU A N 1
ATOM 759 C CA . LEU A 1 94 ? 10.536 -5.594 -14.493 1.00 93.19 94 LEU A CA 1
ATOM 760 C C . LEU A 1 94 ? 9.341 -4.622 -14.491 1.00 93.19 94 LEU A C 1
ATOM 762 O O . LEU A 1 94 ? 9.460 -3.481 -14.033 1.00 93.19 94 LEU A O 1
ATOM 766 N N . PRO A 1 95 ? 8.149 -5.069 -14.929 1.00 92.81 95 PRO A N 1
ATOM 767 C CA . PRO A 1 95 ? 6.984 -4.197 -15.040 1.00 92.81 95 PRO A CA 1
ATOM 768 C C . PRO A 1 95 ? 6.508 -3.695 -13.670 1.00 92.81 95 PRO A C 1
ATOM 770 O O . PRO A 1 95 ? 6.475 -4.449 -12.692 1.00 92.81 95 PRO A O 1
ATOM 773 N N . LEU A 1 96 ? 5.999 -2.456 -13.596 1.00 91.69 96 LEU A N 1
ATOM 774 C CA . LEU A 1 96 ? 5.471 -1.884 -12.338 1.00 91.69 96 LEU A CA 1
ATOM 775 C C . LEU A 1 96 ? 4.300 -2.682 -11.769 1.00 91.69 96 LEU A C 1
ATOM 777 O O . LEU A 1 96 ? 4.015 -2.603 -10.576 1.00 91.69 96 LEU A O 1
ATOM 781 N N . SER A 1 97 ? 3.582 -3.429 -12.608 1.00 94.00 97 SER A N 1
ATOM 782 C CA . SER A 1 97 ? 2.498 -4.299 -12.152 1.00 94.00 97 SER A CA 1
ATOM 783 C C . SER A 1 97 ? 2.991 -5.397 -11.198 1.00 94.00 97 SER A C 1
ATOM 785 O O . SER A 1 97 ? 2.199 -5.873 -10.380 1.00 94.00 97 SER A O 1
ATOM 787 N N . LEU A 1 98 ? 4.286 -5.753 -11.226 1.00 95.19 98 LEU A N 1
ATOM 788 C CA . LEU A 1 98 ? 4.902 -6.781 -10.382 1.00 95.19 98 LEU A CA 1
ATOM 789 C C . LEU A 1 98 ? 4.578 -6.588 -8.897 1.00 95.19 98 LEU A C 1
ATOM 791 O O . LEU A 1 98 ? 4.151 -7.538 -8.239 1.00 95.19 98 LEU A O 1
ATOM 795 N N . VAL A 1 99 ? 4.703 -5.361 -8.377 1.00 95.44 99 VAL A N 1
ATOM 796 C CA . VAL A 1 99 ? 4.502 -5.076 -6.942 1.00 95.44 99 VAL A CA 1
ATOM 797 C C . VAL A 1 99 ? 3.056 -5.283 -6.480 1.00 95.44 99 VAL A C 1
ATOM 799 O O . VAL A 1 99 ? 2.779 -5.434 -5.286 1.00 95.44 99 VAL A O 1
ATOM 802 N N . GLU A 1 100 ? 2.113 -5.339 -7.422 1.00 94.00 100 GLU A N 1
ATOM 803 C CA . GLU A 1 100 ? 0.698 -5.566 -7.151 1.00 94.00 100 GLU A CA 1
ATOM 804 C C . GLU A 1 100 ? 0.281 -7.032 -7.316 1.00 94.00 100 GLU A C 1
ATOM 806 O O . GLU A 1 100 ? -0.765 -7.421 -6.780 1.00 94.00 100 GLU A O 1
ATOM 811 N N . ARG A 1 101 ? 1.113 -7.866 -7.955 1.00 96.25 101 ARG A N 1
ATOM 812 C CA . ARG A 1 101 ? 0.862 -9.303 -8.130 1.00 96.25 101 ARG A CA 1
ATOM 813 C C . ARG A 1 101 ? 0.816 -10.013 -6.776 1.00 96.25 101 ARG A C 1
ATOM 815 O O . ARG A 1 101 ? 1.677 -9.826 -5.915 1.00 96.25 101 ARG A O 1
ATOM 822 N N . ASN A 1 102 ? -0.174 -10.888 -6.596 1.00 96.06 102 ASN A N 1
ATOM 823 C CA . ASN A 1 102 ? -0.353 -11.620 -5.338 1.00 96.06 102 ASN A CA 1
ATOM 824 C C . ASN A 1 102 ? 0.847 -12.512 -5.001 1.00 96.06 102 ASN A C 1
ATOM 826 O O . ASN A 1 102 ? 1.261 -12.531 -3.845 1.00 96.06 102 ASN A O 1
ATOM 830 N N . SER A 1 103 ? 1.441 -13.187 -5.990 1.00 97.12 103 SER A N 1
ATOM 831 C CA . SER A 1 103 ? 2.626 -14.029 -5.781 1.00 97.12 103 SER A CA 1
ATOM 832 C C . SER A 1 103 ? 3.807 -13.223 -5.240 1.00 97.12 103 SER A C 1
ATOM 834 O O . SER A 1 103 ? 4.416 -13.624 -4.252 1.00 97.12 103 SER A O 1
ATOM 836 N N . PHE A 1 104 ? 4.060 -12.036 -5.800 1.00 97.12 104 PHE A N 1
ATOM 837 C CA . PHE A 1 104 ? 5.098 -11.129 -5.309 1.00 97.12 104 PHE A CA 1
ATOM 838 C C . PHE A 1 104 ? 4.808 -10.655 -3.878 1.00 97.12 104 PHE A C 1
ATOM 840 O O . PHE A 1 104 ? 5.678 -10.705 -3.014 1.00 97.12 104 PHE A O 1
ATOM 847 N N . LYS A 1 105 ? 3.560 -10.277 -3.574 1.00 96.44 105 LYS A N 1
ATOM 848 C CA . LYS A 1 105 ? 3.152 -9.904 -2.207 1.00 96.44 105 LYS A CA 1
ATOM 849 C C . LYS A 1 105 ? 3.336 -11.046 -1.205 1.00 96.44 105 LYS A C 1
ATOM 851 O O . LYS A 1 105 ? 3.670 -10.785 -0.052 1.00 96.44 105 LYS A O 1
ATOM 856 N N . MET A 1 106 ? 3.090 -12.294 -1.606 1.00 96.75 106 MET A N 1
ATOM 857 C CA . MET A 1 106 ? 3.319 -13.457 -0.742 1.00 96.75 106 MET A CA 1
ATOM 858 C C . MET A 1 106 ? 4.807 -13.715 -0.538 1.00 96.75 106 MET A C 1
ATOM 860 O O . MET A 1 106 ? 5.220 -13.895 0.604 1.00 96.75 106 MET A O 1
ATOM 864 N N . PHE A 1 107 ? 5.611 -13.635 -1.599 1.00 97.69 107 PHE A N 1
ATOM 865 C CA . PHE A 1 107 ? 7.067 -13.699 -1.499 1.00 97.69 107 PHE A CA 1
ATOM 866 C C . PHE A 1 107 ? 7.609 -12.632 -0.541 1.00 97.69 107 PHE A C 1
ATOM 868 O O . PHE A 1 107 ? 8.323 -12.951 0.405 1.00 97.69 107 PHE A O 1
ATOM 875 N N . MET A 1 108 ? 7.175 -11.379 -0.683 1.00 97.12 108 MET A N 1
ATOM 876 C CA . MET A 1 108 ? 7.615 -10.299 0.201 1.00 97.12 108 MET A CA 1
ATOM 877 C C . MET A 1 108 ? 7.208 -10.508 1.660 1.00 97.12 108 MET A C 1
ATOM 879 O O . MET A 1 108 ? 7.939 -10.086 2.545 1.00 97.12 108 MET A O 1
ATOM 883 N N . LYS A 1 109 ? 6.095 -11.198 1.944 1.00 95.19 109 LYS A N 1
ATOM 884 C CA . LYS A 1 109 ? 5.741 -11.579 3.323 1.00 95.19 109 LYS A CA 1
ATOM 885 C C . LYS A 1 109 ? 6.677 -12.636 3.913 1.00 95.19 109 LYS A C 1
ATOM 887 O O . LYS A 1 109 ? 6.769 -12.706 5.138 1.00 95.19 109 LYS A O 1
ATOM 892 N N . LEU A 1 110 ? 7.310 -13.464 3.078 1.00 96.56 110 LEU A N 1
ATOM 893 C CA . LEU A 1 110 ? 8.350 -14.406 3.501 1.00 96.56 110 LEU A CA 1
ATOM 894 C C . LEU A 1 110 ? 9.669 -13.672 3.755 1.00 96.56 110 LEU A C 1
ATOM 896 O O . LEU A 1 110 ? 10.317 -13.939 4.761 1.00 96.56 110 LEU A O 1
ATOM 900 N N . VAL A 1 111 ? 10.019 -12.717 2.887 1.00 96.12 111 VAL A N 1
ATOM 901 C CA . VAL A 1 111 ? 11.220 -11.877 3.029 1.00 96.12 111 VAL A CA 1
ATOM 902 C C . VAL A 1 111 ? 11.135 -10.985 4.269 1.00 96.12 111 VAL A C 1
ATOM 904 O O . VAL A 1 111 ? 12.049 -10.958 5.088 1.00 96.12 111 VAL A O 1
ATOM 907 N N . ASP A 1 112 ? 10.034 -10.249 4.423 1.00 95.69 112 ASP A N 1
ATOM 908 C CA . ASP A 1 112 ? 9.787 -9.372 5.562 1.00 95.69 112 ASP A CA 1
ATOM 909 C C . ASP A 1 112 ? 8.279 -9.257 5.826 1.00 95.69 112 ASP A C 1
ATOM 911 O O . ASP A 1 112 ? 7.528 -8.562 5.139 1.00 95.69 112 ASP A O 1
ATOM 915 N N . ASN A 1 113 ? 7.813 -9.930 6.877 1.00 94.94 113 ASN A N 1
ATOM 916 C CA . ASN A 1 113 ? 6.388 -9.993 7.190 1.00 94.94 113 ASN A CA 1
ATOM 917 C C . ASN A 1 113 ? 5.785 -8.679 7.727 1.00 94.94 113 ASN A C 1
ATOM 919 O O . ASN A 1 113 ? 4.558 -8.593 7.852 1.00 94.94 113 ASN A O 1
ATOM 923 N N . LYS A 1 114 ? 6.613 -7.680 8.066 1.00 95.50 1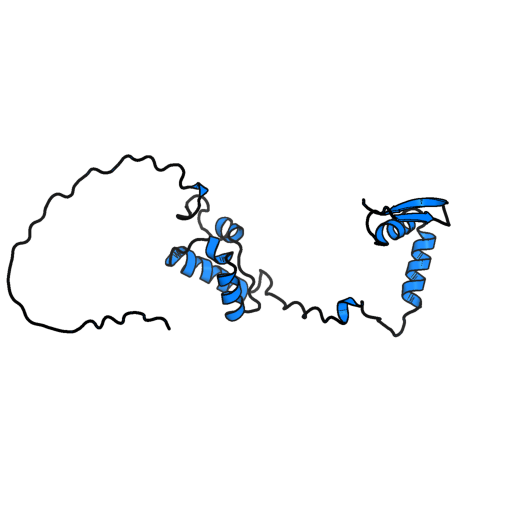14 LYS A N 1
ATOM 924 C CA . LYS A 1 114 ? 6.177 -6.345 8.505 1.00 95.50 114 LYS A CA 1
ATOM 925 C C . LYS A 1 114 ? 6.218 -5.335 7.363 1.00 95.50 114 LYS A C 1
ATOM 927 O O . LYS A 1 114 ? 5.600 -4.273 7.487 1.00 95.50 114 LYS A O 1
ATOM 932 N N . TYR A 1 115 ? 6.904 -5.649 6.268 1.00 96.25 115 TYR A N 1
ATOM 933 C CA . TYR A 1 115 ? 6.934 -4.815 5.079 1.00 96.25 115 TYR A CA 1
ATOM 934 C C . TYR A 1 115 ? 5.552 -4.716 4.425 1.00 96.25 115 TYR A C 1
ATOM 936 O O . TYR A 1 115 ? 4.833 -5.702 4.245 1.00 96.25 115 TYR A O 1
ATOM 944 N N . LYS A 1 116 ? 5.182 -3.496 4.036 1.00 94.69 116 LYS A N 1
ATOM 945 C CA . LYS A 1 116 ? 3.995 -3.237 3.223 1.00 94.69 116 LYS A CA 1
ATOM 946 C C . LYS A 1 116 ? 4.431 -2.980 1.785 1.00 94.69 116 LYS A C 1
ATOM 948 O O . LYS A 1 116 ? 5.115 -1.995 1.536 1.00 94.69 116 LYS A O 1
ATOM 953 N N . CYS A 1 117 ? 3.997 -3.813 0.840 1.00 94.94 117 CYS A N 1
ATOM 954 C CA . CYS A 1 117 ? 4.319 -3.598 -0.572 1.00 94.94 117 CYS A CA 1
ATOM 955 C C . CYS A 1 117 ? 3.870 -2.213 -1.049 1.00 94.94 117 CYS A C 1
ATOM 957 O O . CYS A 1 117 ? 2.747 -1.774 -0.775 1.00 94.94 117 CYS A O 1
ATOM 959 N N . ILE A 1 118 ? 4.777 -1.545 -1.756 1.00 94.50 118 ILE A N 1
ATOM 960 C CA . ILE A 1 118 ? 4.525 -0.283 -2.438 1.00 94.50 118 ILE A CA 1
ATOM 961 C C . ILE A 1 118 ? 3.491 -0.480 -3.561 1.00 94.50 118 ILE A C 1
ATOM 963 O O . ILE A 1 118 ? 3.414 -1.551 -4.161 1.00 94.50 118 ILE A O 1
ATOM 967 N N . SER A 1 119 ? 2.656 0.529 -3.821 1.00 93.50 119 SER A N 1
ATOM 968 C CA . SER A 1 119 ? 1.699 0.491 -4.934 1.00 93.50 119 SER A CA 1
ATOM 969 C C . SER A 1 119 ? 2.323 1.034 -6.212 1.00 93.50 119 SER A C 1
ATOM 971 O O . SER A 1 119 ? 3.125 1.970 -6.152 1.00 93.50 119 SER A O 1
ATOM 973 N N . ARG A 1 120 ? 1.877 0.530 -7.372 1.00 93.19 120 ARG A N 1
ATOM 974 C CA . ARG A 1 120 ? 2.302 1.037 -8.688 1.00 93.19 120 ARG A CA 1
ATOM 975 C C . ARG A 1 120 ? 2.132 2.550 -8.764 1.00 93.19 120 ARG A C 1
ATOM 977 O O . ARG A 1 120 ? 3.059 3.271 -9.107 1.00 93.19 120 ARG A O 1
ATOM 984 N N . ARG A 1 121 ? 0.970 3.042 -8.324 1.00 90.88 121 ARG A N 1
ATOM 985 C CA . ARG A 1 121 ? 0.651 4.476 -8.306 1.00 90.88 121 ARG A CA 1
ATOM 986 C C . ARG A 1 121 ? 1.653 5.308 -7.500 1.00 90.88 121 ARG A C 1
ATOM 988 O O . ARG A 1 121 ? 1.918 6.443 -7.878 1.00 90.88 121 ARG A O 1
ATOM 995 N N . HIS A 1 122 ? 2.163 4.794 -6.379 1.00 91.69 122 HIS A N 1
ATOM 996 C CA . HIS A 1 122 ? 3.148 5.525 -5.580 1.00 91.69 122 HIS A CA 1
ATOM 997 C C . HIS A 1 122 ? 4.503 5.578 -6.290 1.00 91.69 122 HIS A C 1
ATOM 999 O O . HIS A 1 122 ? 5.106 6.647 -6.334 1.00 91.69 122 HIS A O 1
ATOM 1005 N N . ILE A 1 123 ? 4.925 4.470 -6.909 1.00 91.25 123 ILE A N 1
ATOM 1006 C CA . ILE A 1 123 ? 6.161 4.409 -7.702 1.00 91.25 123 ILE A CA 1
ATOM 1007 C C . ILE A 1 123 ? 6.109 5.457 -8.813 1.00 91.25 123 ILE A C 1
ATOM 1009 O O . ILE A 1 123 ? 6.924 6.377 -8.817 1.00 91.25 123 ILE A O 1
ATOM 1013 N N . THR A 1 124 ? 5.082 5.385 -9.666 1.00 89.62 124 THR A N 1
ATOM 1014 C CA . THR A 1 124 ? 4.912 6.295 -10.806 1.00 89.62 124 THR A CA 1
ATOM 1015 C C . THR A 1 124 ? 4.889 7.759 -10.381 1.00 89.62 124 THR A C 1
ATOM 1017 O O . THR A 1 124 ? 5.494 8.588 -11.036 1.00 89.62 124 THR A O 1
ATOM 1020 N N . ARG A 1 125 ? 4.206 8.103 -9.281 1.00 87.19 125 ARG A N 1
ATOM 1021 C CA . ARG A 1 125 ? 4.010 9.510 -8.892 1.00 87.19 125 ARG A CA 1
ATOM 1022 C C . ARG A 1 125 ? 5.151 10.138 -8.100 1.00 87.19 125 ARG A C 1
ATOM 1024 O O . ARG A 1 125 ? 5.133 11.352 -7.937 1.00 87.19 125 ARG A O 1
ATOM 1031 N N . SER A 1 126 ? 6.013 9.346 -7.469 1.00 82.88 126 SER A N 1
ATOM 1032 C CA . SER A 1 126 ? 6.899 9.891 -6.428 1.00 82.88 126 SER A CA 1
ATOM 1033 C C . SER A 1 126 ? 8.278 9.262 -6.325 1.00 82.88 126 SER A C 1
ATOM 1035 O O . SER A 1 126 ? 9.101 9.783 -5.580 1.00 82.88 126 SER A O 1
ATOM 1037 N N . MET A 1 127 ? 8.531 8.151 -7.019 1.00 78.88 127 MET A N 1
ATOM 1038 C CA . MET A 1 127 ? 9.838 7.491 -6.985 1.00 78.88 127 MET A CA 1
ATOM 1039 C C . MET A 1 127 ? 10.514 7.407 -8.352 1.00 78.88 127 MET A C 1
ATOM 1041 O O . MET A 1 127 ? 11.701 7.101 -8.396 1.00 78.88 127 MET A O 1
ATOM 1045 N N . LEU A 1 128 ? 9.797 7.686 -9.444 1.00 75.31 128 LEU A N 1
ATOM 1046 C CA . LEU A 1 128 ? 10.401 7.822 -10.766 1.00 75.31 128 LEU A CA 1
ATOM 1047 C C . LEU A 1 128 ? 10.785 9.291 -11.021 1.00 75.31 128 LEU A C 1
ATOM 1049 O O . LEU A 1 128 ? 9.971 10.164 -10.710 1.00 75.31 128 LEU A O 1
ATOM 1053 N N . PRO A 1 129 ? 11.996 9.561 -11.552 1.00 64.94 129 PRO A N 1
ATOM 1054 C CA . PRO A 1 129 ? 12.494 10.917 -11.799 1.00 64.94 129 PRO A CA 1
ATOM 1055 C C . PRO A 1 129 ? 11.619 11.735 -12.753 1.00 64.94 129 PRO A C 1
ATOM 1057 O O . PRO A 1 129 ? 11.493 12.934 -12.550 1.00 64.94 129 PRO A O 1
ATOM 1060 N N . ASP A 1 130 ? 10.972 11.078 -13.720 1.00 61.84 130 ASP A N 1
ATOM 1061 C CA . ASP A 1 130 ? 9.982 11.687 -14.605 1.00 61.84 130 ASP A CA 1
ATOM 1062 C C . ASP A 1 130 ? 8.856 10.682 -14.896 1.00 61.84 130 ASP A C 1
ATOM 1064 O O . ASP A 1 130 ? 9.064 9.709 -15.628 1.00 61.84 130 ASP A O 1
ATOM 1068 N N . PRO A 1 131 ? 7.656 10.867 -14.318 1.00 58.00 131 PRO A N 1
ATOM 1069 C CA . PRO A 1 131 ? 6.513 9.984 -14.550 1.00 58.00 131 PRO A CA 1
ATOM 1070 C C . PRO A 1 131 ? 6.089 9.903 -16.023 1.00 58.00 131 PRO A C 1
ATOM 1072 O O . PRO A 1 131 ? 5.456 8.923 -16.404 1.00 58.00 131 PRO A O 1
ATOM 1075 N N . GLU A 1 132 ? 6.404 10.932 -16.817 1.00 57.38 132 GLU A N 1
ATOM 1076 C CA . GLU A 1 132 ? 6.050 11.052 -18.239 1.00 57.38 132 GLU A CA 1
ATOM 1077 C C . GLU A 1 132 ? 7.029 10.320 -19.169 1.00 57.38 132 GLU A C 1
ATOM 1079 O O . GLU A 1 132 ? 6.644 9.934 -20.267 1.00 57.38 132 GLU A O 1
ATOM 1084 N N . LEU A 1 133 ? 8.264 10.065 -18.722 1.00 53.94 133 LEU A N 1
ATOM 1085 C CA . LEU A 1 133 ? 9.285 9.361 -19.510 1.00 53.94 133 LEU A CA 1
ATOM 1086 C C . LEU A 1 133 ? 9.307 7.849 -19.256 1.00 53.94 133 LEU A C 1
ATOM 1088 O O . LEU A 1 133 ? 9.957 7.102 -19.984 1.00 53.94 133 LEU A O 1
ATOM 1092 N N . TYR A 1 134 ? 8.604 7.376 -18.225 1.00 64.69 134 TYR A N 1
ATOM 1093 C CA . TYR A 1 134 ? 8.465 5.948 -17.976 1.00 64.69 134 TYR A CA 1
ATOM 1094 C C . TYR A 1 134 ? 7.280 5.378 -18.762 1.00 64.69 134 TYR A C 1
ATOM 1096 O O . TYR A 1 134 ? 6.130 5.426 -18.316 1.00 64.69 134 TYR A O 1
ATOM 1104 N N . VAL A 1 135 ? 7.578 4.797 -19.922 1.00 58.47 135 VAL A N 1
ATOM 1105 C CA . VAL A 1 135 ? 6.628 3.992 -20.695 1.00 58.47 135 VAL A CA 1
ATOM 1106 C C . VAL A 1 135 ? 6.759 2.543 -20.226 1.00 58.47 135 VAL A C 1
ATOM 1108 O O . VAL A 1 135 ? 7.807 1.929 -20.398 1.00 58.47 135 VAL A O 1
ATOM 1111 N N . ASP A 1 136 ? 5.722 2.002 -19.580 1.00 62.72 136 ASP A N 1
ATOM 1112 C CA . ASP A 1 136 ? 5.668 0.581 -19.205 1.00 62.72 136 ASP A CA 1
ATOM 1113 C C . ASP A 1 136 ? 5.478 -0.244 -20.489 1.00 62.72 136 ASP A C 1
ATOM 1115 O O . ASP A 1 136 ? 4.389 -0.167 -21.068 1.00 62.72 136 ASP A O 1
ATOM 1119 N N . PRO A 1 137 ? 6.468 -1.050 -20.926 1.00 57.59 137 PRO A N 1
ATOM 1120 C CA . PRO A 1 137 ? 6.374 -1.813 -22.176 1.00 57.59 137 PRO A CA 1
ATOM 1121 C C . PRO A 1 137 ? 5.228 -2.835 -22.181 1.00 57.59 137 PRO A C 1
ATOM 1123 O O . PRO A 1 137 ? 4.893 -3.395 -23.219 1.00 57.59 137 PRO A O 1
ATOM 1126 N N . PHE A 1 138 ? 4.619 -3.088 -21.017 1.00 57.50 138 PHE A N 1
ATOM 1127 C CA . PHE A 1 138 ? 3.512 -4.018 -20.837 1.00 57.50 138 PHE A CA 1
ATOM 1128 C C . PHE A 1 138 ? 2.191 -3.328 -20.442 1.00 57.50 138 PHE A C 1
ATOM 1130 O O . PHE A 1 138 ? 1.229 -4.022 -20.093 1.00 57.50 138 PHE A O 1
ATOM 1137 N N . ASP A 1 139 ? 2.090 -1.987 -20.461 1.00 63.03 139 ASP A N 1
ATOM 1138 C CA . ASP A 1 139 ? 0.788 -1.319 -20.300 1.00 63.03 139 ASP A CA 1
ATOM 1139 C C . ASP A 1 139 ? -0.049 -1.545 -21.565 1.00 63.03 139 ASP A C 1
ATOM 1141 O O . ASP A 1 139 ? 0.194 -0.971 -22.622 1.00 63.03 139 ASP A O 1
ATOM 1145 N N . SER A 1 140 ? -1.085 -2.375 -21.431 1.00 52.16 140 SER A N 1
ATOM 1146 C CA . SER A 1 140 ? -2.037 -2.714 -22.499 1.00 52.16 140 SER A CA 1
ATOM 1147 C C . SER A 1 140 ? -2.697 -1.507 -23.183 1.00 52.16 140 SER A C 1
ATOM 1149 O O . SER A 1 140 ? -3.281 -1.672 -24.247 1.00 52.16 140 SER A O 1
ATOM 1151 N N . ARG A 1 141 ? -2.636 -0.306 -22.588 1.00 53.94 141 ARG A N 1
ATOM 1152 C CA . ARG A 1 141 ? -3.142 0.935 -23.198 1.00 53.94 141 ARG A CA 1
ATOM 1153 C C . ARG A 1 141 ? -2.183 1.564 -24.212 1.00 53.94 141 ARG A C 1
ATOM 1155 O O . ARG A 1 141 ? -2.603 2.482 -24.900 1.00 53.94 141 ARG A O 1
ATOM 1162 N N . TYR A 1 142 ? -0.935 1.102 -24.292 1.00 49.41 142 TYR A N 1
ATOM 1163 C CA . TYR A 1 142 ? 0.069 1.603 -25.238 1.00 49.41 142 TYR A CA 1
ATOM 1164 C C . TYR A 1 142 ? 0.093 0.812 -26.558 1.00 49.41 142 TYR A C 1
ATOM 1166 O O . TYR A 1 142 ? 0.567 1.302 -27.574 1.00 49.41 142 TYR A O 1
ATOM 1174 N N . ASN A 1 143 ? -0.494 -0.389 -26.589 1.00 47.34 143 ASN A N 1
ATOM 1175 C CA . ASN A 1 143 ? -0.457 -1.280 -27.752 1.00 47.34 143 ASN A CA 1
ATOM 1176 C C . ASN A 1 143 ? -1.515 -0.958 -28.835 1.00 47.34 143 ASN A C 1
ATOM 1178 O O . ASN A 1 143 ? -1.940 -1.853 -29.559 1.00 47.34 143 ASN A O 1
ATOM 1182 N N . SER A 1 144 ? -1.994 0.290 -28.916 1.00 49.34 144 SER A N 1
ATOM 1183 C CA . SER A 1 144 ? -2.990 0.731 -29.911 1.00 49.34 144 SER A CA 1
ATOM 1184 C C . SER A 1 144 ? -2.472 1.784 -30.894 1.00 49.34 144 SER A C 1
ATOM 1186 O O . SER A 1 144 ? -3.267 2.383 -31.609 1.00 49.34 144 SER A O 1
ATOM 1188 N N . SER A 1 145 ? -1.166 2.033 -30.918 1.00 48.28 145 SER A N 1
ATOM 1189 C CA . SER A 1 145 ? -0.537 2.973 -31.848 1.00 48.28 145 SER A CA 1
ATOM 1190 C C . SER A 1 145 ? 0.887 2.512 -32.145 1.00 48.28 145 SER A C 1
ATOM 1192 O O . SER A 1 145 ? 1.853 3.103 -31.672 1.00 48.28 145 SER A O 1
ATOM 1194 N N . ALA A 1 146 ? 0.999 1.386 -32.846 1.00 44.97 146 ALA A N 1
ATOM 1195 C CA . ALA A 1 146 ? 2.173 1.104 -33.654 1.00 44.97 146 ALA A CA 1
ATOM 1196 C C . ALA A 1 146 ? 1.796 1.527 -35.076 1.00 44.97 146 ALA A C 1
ATOM 1198 O O . ALA A 1 146 ? 1.047 0.822 -35.749 1.00 44.97 146 ALA A O 1
ATOM 1199 N N . ASP A 1 147 ? 2.227 2.727 -35.456 1.00 43.22 147 ASP A N 1
ATOM 1200 C CA . ASP A 1 147 ? 2.363 3.089 -36.858 1.00 43.22 147 ASP A CA 1
ATOM 1201 C C . ASP A 1 147 ? 3.470 2.184 -37.420 1.00 43.22 147 ASP A C 1
ATOM 1203 O O . ASP A 1 147 ? 4.605 2.185 -36.939 1.00 43.22 147 ASP A O 1
ATOM 1207 N N . GLU A 1 148 ? 3.079 1.308 -38.340 1.00 55.91 148 GLU A N 1
ATOM 1208 C CA . GLU A 1 148 ? 3.951 0.402 -39.080 1.00 55.91 148 GLU A CA 1
ATOM 1209 C C . GLU A 1 148 ? 4.649 1.182 -40.194 1.00 55.91 148 GLU A C 1
ATOM 1211 O O . GLU A 1 148 ? 4.216 1.086 -41.327 1.00 55.91 148 GLU A O 1
ATOM 1216 N N . ASP A 1 149 ? 5.692 1.955 -39.910 1.00 47.41 149 ASP A N 1
ATOM 1217 C CA . ASP A 1 149 ? 6.553 2.509 -40.962 1.00 47.41 149 ASP A CA 1
ATOM 1218 C C . ASP A 1 149 ? 7.924 2.827 -40.349 1.00 47.41 149 ASP A C 1
ATOM 1220 O O . ASP A 1 149 ? 8.049 3.805 -39.622 1.00 47.41 149 ASP A O 1
ATOM 1224 N N . ASP A 1 150 ? 8.899 1.928 -40.544 1.00 41.78 150 ASP A N 1
ATOM 1225 C CA . ASP A 1 150 ? 10.349 2.193 -40.672 1.00 41.78 150 ASP A CA 1
ATOM 1226 C C . ASP A 1 150 ? 11.137 0.864 -40.540 1.00 41.78 150 ASP A C 1
ATOM 1228 O O . ASP A 1 150 ? 11.884 0.626 -39.590 1.00 41.78 150 ASP A O 1
ATOM 1232 N N . GLU A 1 151 ? 10.965 -0.038 -41.514 1.00 51.28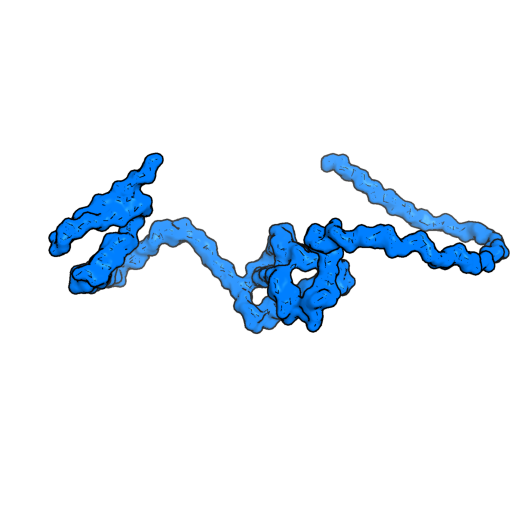 151 GLU A N 1
ATOM 1233 C CA . GLU A 1 151 ? 11.946 -1.089 -41.834 1.00 51.28 151 GLU A CA 1
ATOM 1234 C C . GLU A 1 151 ? 12.531 -0.789 -43.218 1.00 51.28 151 GLU A C 1
ATOM 1236 O O . GLU A 1 151 ? 12.071 -1.319 -44.223 1.00 51.28 151 GLU A O 1
ATOM 1241 N N . GLU A 1 152 ? 13.538 0.080 -43.282 1.00 50.34 152 GLU A N 1
ATOM 1242 C CA . GLU A 1 152 ? 14.549 0.064 -44.346 1.00 50.34 152 GLU A CA 1
ATOM 1243 C C . GLU A 1 152 ? 15.662 1.060 -44.001 1.00 50.34 152 GLU A C 1
ATOM 1245 O O . GLU A 1 152 ? 15.485 2.256 -44.173 1.00 50.34 152 GLU A O 1
ATOM 1250 N N . GLU A 1 153 ? 16.817 0.590 -43.515 1.00 43.28 153 GLU A N 1
ATOM 1251 C CA . GLU A 1 153 ? 18.116 1.061 -44.025 1.00 43.28 153 GLU A CA 1
ATOM 1252 C C . GLU A 1 153 ? 19.310 0.308 -43.397 1.00 43.28 153 GLU A C 1
ATOM 1254 O O . GLU A 1 153 ? 19.602 0.398 -42.208 1.00 43.28 153 GLU A O 1
ATOM 1259 N N . LEU A 1 154 ? 20.068 -0.346 -44.288 1.00 42.25 154 LEU A N 1
ATOM 1260 C CA . LEU A 1 154 ? 21.527 -0.530 -44.247 1.00 42.25 154 LEU A CA 1
ATOM 1261 C C . LEU A 1 154 ? 22.125 -1.660 -43.389 1.00 42.25 154 LEU A C 1
ATOM 1263 O O . LEU A 1 154 ? 22.946 -1.448 -42.499 1.00 42.25 154 LEU A O 1
ATOM 1267 N N . LEU A 1 155 ? 21.907 -2.895 -43.848 1.00 39.66 155 LEU A N 1
ATOM 1268 C CA . LEU A 1 155 ? 22.950 -3.928 -43.821 1.00 39.66 155 LEU A CA 1
ATOM 1269 C C . LEU A 1 155 ? 23.768 -3.847 -45.119 1.00 39.66 155 LEU A C 1
ATOM 1271 O O . LEU A 1 155 ? 23.426 -4.453 -46.131 1.00 39.66 155 LEU A O 1
ATOM 1275 N N . SER A 1 156 ? 24.867 -3.088 -45.080 1.00 37.50 156 SER A N 1
ATOM 1276 C CA . SER A 1 156 ? 25.910 -3.111 -46.110 1.00 37.50 156 SER A CA 1
ATOM 1277 C C . SER A 1 156 ? 27.255 -3.483 -45.487 1.00 37.50 156 SER A C 1
ATOM 1279 O O . SER A 1 156 ? 27.910 -2.683 -44.827 1.00 37.50 156 SER A O 1
ATOM 1281 N N . THR A 1 157 ? 27.594 -4.758 -45.679 1.00 39.19 157 THR A N 1
ATOM 1282 C CA . THR A 1 157 ? 28.927 -5.355 -45.856 1.00 39.19 157 THR A CA 1
ATOM 1283 C C . THR A 1 157 ? 30.109 -4.824 -45.037 1.00 39.19 157 THR A C 1
ATOM 1285 O O . THR A 1 157 ? 30.636 -3.749 -45.311 1.00 39.19 157 THR A O 1
ATOM 1288 N N . GLN A 1 158 ? 30.701 -5.709 -44.230 1.00 38.75 158 GLN A N 1
ATOM 1289 C CA . GLN A 1 158 ? 32.154 -5.884 -44.254 1.00 38.75 158 GLN A CA 1
ATOM 1290 C C . GLN A 1 158 ? 32.520 -7.363 -44.093 1.00 38.75 158 GLN A C 1
ATOM 1292 O O . GLN A 1 158 ? 32.323 -7.995 -43.062 1.00 38.75 158 GLN A O 1
ATOM 1297 N N . SER A 1 159 ? 33.016 -7.887 -45.205 1.00 41.81 159 SER A N 1
ATOM 1298 C CA . SER A 1 159 ? 33.744 -9.130 -45.403 1.00 41.81 159 SER A CA 1
ATOM 1299 C C . SER A 1 159 ? 35.011 -9.196 -44.550 1.00 41.81 159 SER A C 1
ATOM 1301 O O . SER A 1 159 ? 35.849 -8.299 -44.641 1.00 41.81 159 SER A O 1
ATOM 1303 N N . ILE A 1 160 ? 35.196 -10.296 -43.819 1.00 39.34 160 ILE A N 1
ATOM 1304 C CA . ILE A 1 160 ? 36.513 -10.783 -43.396 1.00 39.34 160 ILE A CA 1
ATOM 1305 C C . ILE A 1 160 ? 36.590 -12.257 -43.794 1.00 39.34 160 ILE A C 1
ATOM 1307 O O . ILE A 1 160 ? 35.739 -13.063 -43.425 1.00 39.34 160 ILE A O 1
ATOM 1311 N N . SER A 1 161 ? 37.583 -12.542 -44.625 1.00 41.06 161 SER A N 1
ATOM 1312 C CA . SER A 1 161 ? 37.970 -13.837 -45.169 1.00 41.06 161 SER A CA 1
ATOM 1313 C C . SER A 1 161 ? 38.714 -14.702 -44.149 1.00 41.06 161 SER A C 1
ATOM 1315 O O . SER A 1 161 ? 39.541 -14.189 -43.399 1.00 41.06 161 SER A O 1
ATOM 1317 N N . ASP A 1 162 ? 38.397 -15.994 -44.205 1.00 43.03 162 ASP A N 1
ATOM 1318 C CA . ASP A 1 162 ? 39.183 -17.209 -43.944 1.00 43.03 162 ASP A CA 1
ATOM 1319 C C . ASP A 1 162 ? 40.575 -17.097 -43.291 1.00 43.03 162 ASP A C 1
ATOM 1321 O O . ASP A 1 162 ? 41.494 -16.523 -43.871 1.00 43.03 162 ASP A O 1
ATOM 1325 N N . ASP A 1 163 ? 40.764 -17.823 -42.179 1.00 47.34 163 ASP A N 1
ATOM 1326 C CA . ASP A 1 163 ? 41.866 -18.791 -42.067 1.00 47.34 163 ASP A CA 1
ATOM 1327 C C . ASP A 1 163 ? 41.562 -19.906 -41.034 1.00 47.34 163 ASP A C 1
ATOM 1329 O O . ASP A 1 163 ? 40.928 -19.678 -40.003 1.00 47.34 163 ASP A O 1
ATOM 1333 N N . GLN A 1 164 ? 41.977 -21.130 -41.377 1.00 40.69 164 GLN A N 1
ATOM 1334 C CA . GLN A 1 164 ? 41.761 -22.436 -40.712 1.00 40.69 164 GLN A CA 1
ATOM 1335 C C . GLN A 1 164 ? 42.483 -22.512 -39.338 1.00 40.69 164 GLN A C 1
ATOM 1337 O O . GLN A 1 164 ? 43.439 -21.781 -39.117 1.00 40.69 164 GLN A O 1
ATOM 1342 N N . ASN A 1 165 ? 42.165 -23.362 -38.350 1.00 40.69 165 ASN A N 1
ATOM 1343 C CA . ASN A 1 165 ? 41.962 -24.824 -38.331 1.00 40.69 165 ASN A CA 1
ATOM 1344 C C . ASN A 1 165 ? 41.501 -25.254 -36.891 1.00 40.69 165 ASN A C 1
ATOM 1346 O O . ASN A 1 165 ? 41.292 -24.362 -36.069 1.00 40.69 165 ASN A O 1
ATOM 1350 N N . PRO A 1 166 ? 41.290 -26.547 -36.547 1.00 50.12 166 PRO A N 1
ATOM 1351 C CA . PRO A 1 166 ? 40.207 -27.030 -35.697 1.00 50.12 166 PRO A CA 1
ATOM 1352 C C . PRO A 1 166 ? 40.760 -27.473 -34.323 1.00 50.12 166 PRO A C 1
ATOM 1354 O O . PRO A 1 166 ? 41.892 -27.150 -33.982 1.00 50.12 166 PRO A O 1
ATOM 1357 N N . ASP A 1 167 ? 39.983 -28.263 -33.588 1.00 44.28 167 ASP A N 1
ATOM 1358 C CA . ASP A 1 167 ? 40.364 -28.940 -32.343 1.00 44.28 167 ASP A CA 1
ATOM 1359 C C . ASP A 1 167 ? 40.283 -28.049 -31.096 1.00 44.28 167 ASP A C 1
ATOM 1361 O O . ASP A 1 167 ? 41.243 -27.421 -30.674 1.00 44.28 167 ASP A O 1
ATOM 1365 N N . ASP A 1 168 ? 39.100 -28.020 -30.484 1.00 43.50 168 ASP A N 1
ATOM 1366 C CA . ASP A 1 168 ? 38.985 -28.544 -29.122 1.00 43.50 168 ASP A CA 1
ATOM 1367 C C . ASP A 1 168 ? 37.512 -28.802 -28.784 1.00 43.50 168 ASP A C 1
ATOM 1369 O O . ASP A 1 168 ? 36.663 -27.912 -28.688 1.00 43.50 168 ASP A O 1
ATOM 1373 N N . GLU A 1 169 ? 37.217 -30.092 -28.656 1.00 45.81 169 GLU A N 1
ATOM 1374 C CA . GLU A 1 169 ? 36.058 -30.598 -27.948 1.00 45.81 169 GLU A CA 1
ATOM 1375 C C . GLU A 1 169 ? 36.082 -30.101 -26.505 1.00 45.81 169 GLU A C 1
ATOM 1377 O O . GLU A 1 169 ? 37.024 -30.409 -25.790 1.00 45.81 169 GLU A O 1
ATOM 1382 N N . ASP A 1 170 ? 35.010 -29.457 -26.038 1.00 50.50 170 ASP A N 1
ATOM 1383 C CA . ASP A 1 170 ? 34.556 -29.649 -24.658 1.00 50.50 170 ASP A CA 1
ATOM 1384 C C . ASP A 1 170 ? 33.088 -29.224 -24.465 1.00 50.50 170 ASP A C 1
ATOM 1386 O O . ASP A 1 170 ? 32.727 -28.087 -24.176 1.00 50.50 170 ASP A O 1
ATOM 1390 N N . LYS A 1 171 ? 32.221 -30.222 -24.662 1.00 43.22 171 LYS A N 1
ATOM 1391 C CA . LYS A 1 171 ? 31.083 -30.598 -23.803 1.00 43.22 171 LYS A CA 1
ATOM 1392 C C . LYS A 1 171 ? 30.351 -29.461 -23.072 1.00 43.22 171 LYS A C 1
ATOM 1394 O O . LYS A 1 171 ? 30.657 -29.130 -21.930 1.00 43.22 171 LYS A O 1
ATOM 1399 N N . ILE A 1 172 ? 29.224 -29.041 -23.649 1.00 36.12 172 ILE A N 1
ATOM 1400 C CA . ILE A 1 172 ? 28.105 -28.439 -22.909 1.00 36.12 172 ILE A CA 1
ATOM 1401 C C . ILE A 1 172 ? 27.094 -29.553 -22.582 1.00 36.12 172 ILE A C 1
ATOM 1403 O O . ILE A 1 172 ? 26.461 -30.074 -23.503 1.00 36.12 172 ILE A O 1
ATOM 1407 N N . PRO A 1 173 ? 26.877 -29.938 -21.310 1.00 42.59 173 PRO A N 1
ATOM 1408 C CA . PRO A 1 173 ? 25.794 -30.850 -20.972 1.00 42.59 173 PRO A CA 1
ATOM 1409 C C . PRO A 1 173 ? 24.454 -30.105 -20.957 1.00 42.59 173 PRO A C 1
ATOM 1411 O O . PRO A 1 173 ? 24.136 -29.357 -20.033 1.00 42.59 173 PRO A O 1
ATOM 1414 N N . LEU A 1 174 ? 23.651 -30.365 -21.989 1.00 35.31 174 LEU A N 1
ATOM 1415 C CA . LEU A 1 174 ? 22.195 -30.240 -21.969 1.00 35.31 174 LEU A CA 1
ATOM 1416 C C . LEU A 1 174 ? 21.631 -31.088 -20.818 1.00 35.31 174 LEU A C 1
ATOM 1418 O O . LEU A 1 174 ? 21.729 -32.314 -20.853 1.00 35.31 174 LEU A O 1
ATOM 1422 N N . LEU A 1 175 ? 20.993 -30.461 -19.828 1.00 34.91 175 LEU A N 1
ATOM 1423 C CA . LEU A 1 175 ? 20.091 -31.160 -18.911 1.00 34.91 175 LEU A CA 1
ATOM 1424 C C . LEU A 1 175 ? 18.655 -30.719 -19.177 1.00 34.91 175 LEU A C 1
ATOM 1426 O O . LEU A 1 175 ? 18.204 -29.636 -18.813 1.00 34.91 175 LEU A O 1
ATOM 1430 N N . ILE A 1 176 ? 17.985 -31.619 -19.887 1.00 36.66 176 ILE A N 1
ATOM 1431 C CA . ILE A 1 176 ? 16.576 -31.630 -20.238 1.00 36.66 176 ILE A CA 1
ATOM 1432 C C . ILE A 1 176 ? 15.739 -31.872 -18.976 1.00 36.66 176 ILE A C 1
ATOM 1434 O O . ILE A 1 176 ? 16.036 -32.746 -18.162 1.00 36.66 176 ILE A O 1
ATOM 1438 N N . MET A 1 177 ? 14.661 -31.099 -18.858 1.00 32.16 177 MET A N 1
ATOM 1439 C CA . MET A 1 177 ? 13.542 -31.328 -17.948 1.00 32.16 177 MET A CA 1
ATOM 1440 C C . MET A 1 177 ? 12.910 -32.705 -18.183 1.00 32.16 177 MET A C 1
ATOM 1442 O O . MET A 1 177 ? 12.572 -33.028 -19.320 1.00 32.16 177 MET A O 1
ATOM 1446 N N . GLN A 1 178 ? 12.602 -33.448 -17.120 1.00 40.03 178 GLN A N 1
ATOM 1447 C CA . GLN A 1 178 ? 11.528 -34.441 -17.165 1.00 40.03 178 GLN A CA 1
ATOM 1448 C C . GLN A 1 178 ? 10.635 -34.320 -15.932 1.00 40.03 178 GLN A C 1
ATOM 1450 O O . GLN A 1 178 ? 11.095 -34.330 -14.793 1.00 40.03 178 GLN A O 1
ATOM 1455 N N . ASN A 1 179 ? 9.344 -34.171 -16.223 1.00 32.72 179 ASN A N 1
ATOM 1456 C CA . ASN A 1 179 ? 8.232 -34.286 -15.297 1.00 32.72 179 ASN A CA 1
ATOM 1457 C C . ASN A 1 179 ? 7.986 -35.766 -14.970 1.00 32.72 179 ASN A C 1
ATOM 1459 O O . ASN A 1 179 ? 7.931 -36.586 -15.888 1.00 32.72 179 ASN A O 1
ATOM 1463 N N . ALA A 1 180 ? 7.732 -36.056 -13.696 1.00 41.84 180 ALA A N 1
ATOM 1464 C CA . ALA A 1 180 ? 6.856 -37.127 -13.226 1.00 41.84 180 ALA A CA 1
ATOM 1465 C C . ALA A 1 180 ? 6.234 -36.682 -11.897 1.00 41.84 180 ALA A C 1
ATOM 1467 O O . ALA A 1 180 ? 6.990 -36.136 -11.060 1.00 41.84 180 ALA A O 1
#

pLDDT: mean 72.11, std 21.41, range [32.16, 97.69]

Organism: NCBI:txid1234261

Foldseek 3Di:
DQDWDWDADPPPRDIFIDSDPDCVSVLVCCVPVPVPVNVVVVVCVVVVDPDDPVDDPVCVVPPPPPQAADDCPDPVLCVVQLCCCVVVCPVVVHFLCLLVDPVSVVVVCVVPVNHDGDHSVCCLPPVDPHSVPDDGPPPPVVVPDDPPDDPDDDPDDDDDDDDDDDDDDDDDDDDDDDDD